Protein AF-A0A3A3GG31-F1 (afdb_monomer_lite)

Radius of gyration: 22.53 Å; chains: 1; bounding box: 42×27×55 Å

pLDDT: mean 73.6, std 10.37, range [42.0, 88.06]

Organism: NCBI:txid2320863

Structure (mmCIF, N/CA/C/O backbone):
data_AF-A0A3A3GG31-F1
#
_entry.id   AF-A0A3A3GG31-F1
#
loop_
_atom_site.group_PDB
_atom_site.id
_atom_site.type_symbol
_atom_site.label_atom_id
_atom_site.label_alt_id
_atom_site.label_comp_id
_atom_site.label_asym_id
_atom_site.label_entity_id
_atom_site.label_seq_id
_atom_site.pdbx_PDB_ins_code
_atom_site.Cartn_x
_atom_site.Cartn_y
_atom_site.Cartn_z
_atom_site.occupancy
_atom_site.B_iso_or_equiv
_atom_site.auth_seq_id
_atom_site.auth_comp_id
_atom_site.auth_asym_id
_atom_site.auth_atom_id
_atom_site.pdbx_PDB_model_num
ATOM 1 N N . MET A 1 1 ? -20.307 7.736 -11.991 1.00 42.00 1 MET A N 1
ATOM 2 C CA . MET A 1 1 ? -21.213 6.651 -11.559 1.00 42.00 1 MET A CA 1
ATOM 3 C C . MET A 1 1 ? -20.894 6.336 -10.112 1.00 42.00 1 MET A C 1
ATOM 5 O O . MET A 1 1 ? -19.719 6.286 -9.778 1.00 42.00 1 MET A O 1
ATOM 9 N N . THR A 1 2 ? -21.896 6.238 -9.244 1.00 53.25 2 THR A N 1
ATOM 10 C CA . THR A 1 2 ? -21.696 5.827 -7.847 1.00 53.25 2 THR A CA 1
ATOM 11 C C . THR A 1 2 ? -21.833 4.304 -7.768 1.00 53.25 2 THR A C 1
ATOM 13 O O . THR A 1 2 ? -22.630 3.744 -8.515 1.00 53.25 2 THR A O 1
ATOM 16 N N . PRO A 1 3 ? -21.085 3.599 -6.902 1.00 70.19 3 PRO A N 1
ATOM 17 C CA . PRO A 1 3 ? -21.003 2.134 -6.931 1.00 70.19 3 PRO A CA 1
ATOM 18 C C . PRO A 1 3 ? -22.264 1.419 -6.405 1.00 70.19 3 PRO A C 1
ATOM 20 O O . PRO A 1 3 ? -22.202 0.246 -6.062 1.00 70.19 3 PRO A O 1
ATOM 23 N N . LYS A 1 4 ? -23.421 2.095 -6.337 1.00 69.25 4 LYS A N 1
ATOM 24 C CA . LYS A 1 4 ? -24.677 1.498 -5.849 1.00 69.25 4 LYS A CA 1
ATOM 25 C C . LYS A 1 4 ? -25.252 0.432 -6.789 1.00 69.25 4 LYS A C 1
ATOM 27 O O . LYS A 1 4 ? -26.063 -0.369 -6.341 1.00 69.25 4 LYS A O 1
ATOM 32 N N . ASP A 1 5 ? -24.808 0.407 -8.044 1.00 74.25 5 ASP A N 1
ATOM 33 C CA . ASP A 1 5 ? -25.306 -0.510 -9.077 1.00 74.25 5 ASP A CA 1
ATOM 34 C C . ASP A 1 5 ? -24.387 -1.725 -9.309 1.00 74.25 5 ASP A C 1
ATOM 36 O O . ASP A 1 5 ? -24.599 -2.497 -10.242 1.00 74.25 5 ASP A O 1
ATOM 40 N N . VAL A 1 6 ? -23.342 -1.897 -8.492 1.00 65.06 6 VAL A N 1
ATOM 41 C CA . VAL A 1 6 ? -22.384 -3.004 -8.624 1.00 65.06 6 VAL A CA 1
ATOM 42 C C . VAL A 1 6 ? -22.736 -4.076 -7.596 1.00 65.06 6 VAL A C 1
ATOM 44 O O . VAL A 1 6 ? -22.732 -3.812 -6.394 1.00 65.06 6 VAL A O 1
ATOM 47 N N . SER A 1 7 ? -23.071 -5.285 -8.053 1.00 73.94 7 SER A N 1
ATOM 48 C CA . SER A 1 7 ? -23.354 -6.404 -7.150 1.00 73.94 7 SER A CA 1
ATOM 49 C C . SER A 1 7 ? -22.093 -6.792 -6.365 1.00 73.94 7 SER A C 1
ATOM 51 O O . SER A 1 7 ? -20.979 -6.605 -6.849 1.00 73.94 7 SER A O 1
ATOM 53 N N . ALA A 1 8 ? -22.238 -7.360 -5.162 1.00 68.06 8 ALA A N 1
ATOM 54 C CA . ALA A 1 8 ? -21.084 -7.789 -4.359 1.00 68.06 8 ALA A CA 1
ATOM 55 C C . ALA A 1 8 ? -20.182 -8.792 -5.109 1.00 68.06 8 ALA A C 1
ATOM 57 O O . ALA A 1 8 ? -18.963 -8.763 -4.954 1.00 68.06 8 ALA A O 1
ATOM 58 N N . GLY A 1 9 ? -20.778 -9.636 -5.961 1.00 66.12 9 GLY A N 1
ATOM 59 C CA . GLY A 1 9 ? -20.046 -10.553 -6.833 1.00 66.12 9 GLY A CA 1
ATOM 60 C C . GLY A 1 9 ? -19.265 -9.833 -7.935 1.00 66.12 9 GLY A C 1
ATOM 61 O O . GLY A 1 9 ? -18.103 -10.155 -8.160 1.00 66.12 9 GLY A O 1
ATOM 62 N N . ASP A 1 10 ? -19.856 -8.815 -8.566 1.00 63.00 10 ASP A N 1
ATOM 63 C CA . ASP A 1 10 ? -19.190 -8.016 -9.606 1.00 63.00 10 ASP A CA 1
ATOM 64 C C . ASP A 1 10 ? -18.127 -7.067 -9.038 1.00 63.00 10 ASP A C 1
ATOM 66 O O . ASP A 1 10 ? -17.147 -6.752 -9.714 1.00 63.00 10 ASP A O 1
ATOM 70 N N . ALA A 1 11 ? -18.311 -6.609 -7.798 1.00 61.69 11 ALA A N 1
ATOM 71 C CA . ALA A 1 11 ? -17.337 -5.800 -7.078 1.00 61.69 11 ALA A CA 1
ATOM 72 C C . ALA A 1 11 ? -16.092 -6.631 -6.739 1.00 61.69 11 ALA A C 1
ATOM 74 O O . ALA A 1 11 ? -14.981 -6.212 -7.049 1.00 61.69 11 ALA A O 1
ATOM 75 N N . ALA A 1 12 ? -16.280 -7.840 -6.197 1.00 60.28 12 ALA A N 1
ATOM 76 C CA . ALA A 1 12 ? -15.180 -8.750 -5.878 1.00 60.28 12 ALA A CA 1
ATOM 77 C C . ALA A 1 12 ? -14.467 -9.288 -7.133 1.00 60.28 12 ALA A C 1
ATOM 79 O O . ALA A 1 12 ? -13.2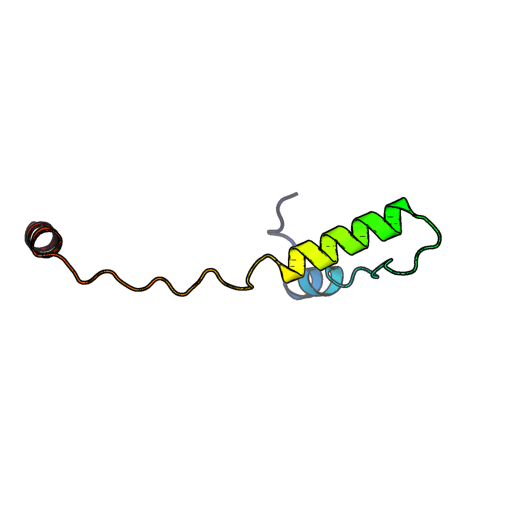53 -9.473 -7.124 1.00 60.28 12 ALA A O 1
ATOM 80 N N . ALA A 1 13 ? -15.192 -9.510 -8.236 1.00 57.03 13 ALA A N 1
ATOM 81 C CA . ALA A 1 13 ? -14.612 -10.019 -9.481 1.00 57.03 13 ALA A CA 1
ATOM 82 C C . ALA A 1 13 ? -13.710 -9.004 -10.210 1.00 57.03 13 ALA A C 1
ATOM 84 O O . ALA A 1 13 ? -12.882 -9.401 -11.029 1.00 57.03 13 ALA A O 1
ATOM 85 N N . ARG A 1 14 ? -13.858 -7.702 -9.932 1.00 55.00 14 ARG A N 1
ATOM 86 C CA . ARG A 1 14 ? -13.051 -6.631 -10.544 1.00 55.00 14 ARG A CA 1
ATOM 87 C C . ARG A 1 14 ? -11.775 -6.286 -9.783 1.00 55.00 14 ARG A C 1
ATOM 89 O O . ARG A 1 14 ? -10.957 -5.550 -10.322 1.00 55.00 14 ARG A O 1
ATOM 96 N N . ASP A 1 15 ? -11.604 -6.815 -8.578 1.00 56.75 15 ASP A N 1
ATOM 97 C CA . ASP A 1 15 ? -10.510 -6.429 -7.681 1.00 56.75 15 ASP A CA 1
ATOM 98 C C . ASP A 1 15 ? -9.207 -7.210 -7.929 1.00 56.75 15 ASP A C 1
ATOM 100 O O . ASP A 1 15 ? -8.180 -6.979 -7.299 1.00 56.75 15 ASP A O 1
ATOM 104 N N . VAL A 1 16 ? -9.213 -8.135 -8.893 1.00 62.12 16 VAL A N 1
ATOM 105 C CA . VAL A 1 16 ? -8.012 -8.870 -9.299 1.00 62.12 16 VAL A CA 1
ATOM 106 C C . VAL A 1 16 ? -7.336 -8.118 -10.446 1.00 62.12 16 VAL A C 1
ATOM 108 O O . VAL A 1 16 ? -7.457 -8.492 -11.613 1.00 62.12 16 VAL A O 1
ATOM 111 N N . ARG A 1 17 ? -6.637 -7.023 -10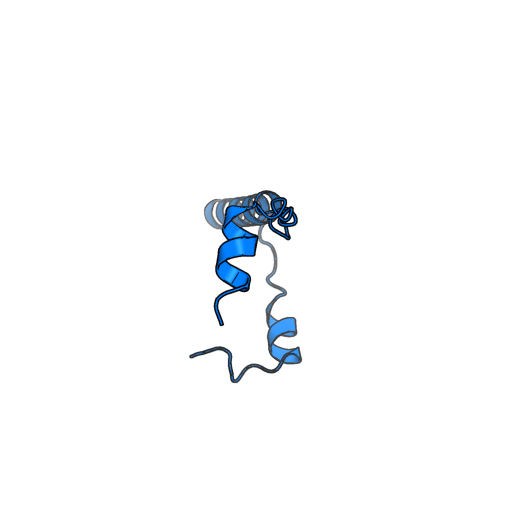.124 1.00 67.44 17 ARG A N 1
ATOM 112 C CA . ARG A 1 17 ? -5.696 -6.389 -11.063 1.00 67.44 17 ARG A CA 1
ATOM 113 C C . ARG A 1 17 ? -4.379 -7.170 -11.085 1.00 67.44 17 ARG A C 1
ATOM 115 O O . ARG A 1 17 ? -3.866 -7.567 -10.041 1.00 67.44 17 ARG A O 1
ATOM 122 N N . GLU A 1 18 ? -3.843 -7.431 -12.276 1.00 75.56 18 GLU A N 1
ATOM 123 C CA . GLU A 1 18 ? -2.522 -8.053 -12.419 1.00 75.56 18 GLU A CA 1
ATOM 124 C C . GLU A 1 18 ? -1.447 -7.089 -11.903 1.00 75.56 18 GLU A C 1
ATOM 126 O O . GLU A 1 18 ? -1.348 -5.964 -12.391 1.00 75.56 18 GLU A O 1
ATOM 131 N N . ARG A 1 19 ? -0.639 -7.536 -10.934 1.00 71.06 19 ARG A N 1
ATOM 132 C CA . ARG A 1 19 ? 0.443 -6.725 -10.366 1.00 71.06 19 ARG A CA 1
ATOM 133 C C . ARG A 1 19 ? 1.645 -6.676 -11.299 1.00 71.06 19 ARG A C 1
ATOM 135 O O . ARG A 1 19 ? 2.297 -7.697 -11.542 1.00 71.06 19 ARG A O 1
ATOM 142 N N . LYS A 1 20 ? 2.010 -5.482 -11.762 1.00 78.06 20 LYS A N 1
ATOM 143 C CA . LYS A 1 20 ? 3.084 -5.251 -12.745 1.00 78.06 20 LYS A CA 1
ATOM 144 C C . LYS A 1 20 ? 4.470 -5.047 -12.119 1.00 78.06 20 LYS A C 1
ATOM 146 O O . LYS A 1 20 ? 5.343 -4.404 -12.697 1.00 78.06 20 LYS A O 1
ATOM 151 N N . THR A 1 21 ? 4.748 -5.695 -10.987 1.00 70.25 21 THR A N 1
ATOM 152 C CA . THR A 1 21 ? 6.020 -5.569 -10.233 1.00 70.25 21 THR A CA 1
ATOM 153 C C . THR A 1 21 ? 7.275 -5.980 -11.023 1.00 70.25 21 THR A C 1
ATOM 155 O O . THR A 1 21 ? 8.407 -5.645 -10.652 1.00 70.25 21 THR A O 1
ATOM 158 N N . ARG A 1 22 ? 7.097 -6.722 -12.125 1.00 77.94 22 ARG A N 1
ATOM 159 C CA . ARG A 1 22 ? 8.151 -7.163 -13.053 1.00 77.94 22 ARG A CA 1
ATOM 160 C C . ARG A 1 22 ? 8.020 -6.564 -14.457 1.00 77.94 22 ARG A C 1
ATOM 162 O O . ARG A 1 22 ? 8.637 -7.097 -15.378 1.00 77.94 22 ARG A O 1
ATOM 169 N N . SER A 1 23 ? 7.239 -5.493 -14.633 1.00 79.00 23 SER A N 1
ATOM 170 C CA . SER A 1 23 ? 7.145 -4.817 -15.931 1.00 79.00 23 SER A CA 1
ATOM 171 C C . SER A 1 23 ? 8.531 -4.363 -16.404 1.00 79.00 23 SER A C 1
ATOM 173 O O . SER A 1 23 ? 9.403 -4.003 -15.605 1.00 79.00 23 SER A O 1
ATOM 175 N N . ALA A 1 24 ? 8.747 -4.437 -17.718 1.00 84.25 24 ALA A N 1
ATOM 176 C CA . ALA A 1 24 ? 9.939 -3.887 -18.360 1.00 84.25 24 ALA A CA 1
ATOM 177 C C . ALA A 1 24 ? 9.900 -2.350 -18.380 1.00 84.25 24 ALA A C 1
ATOM 179 O O . ALA A 1 24 ? 10.949 -1.709 -18.487 1.00 84.25 24 ALA A O 1
ATOM 180 N N . ASP A 1 25 ? 8.701 -1.776 -18.254 1.00 88.06 25 ASP A N 1
ATOM 181 C CA . ASP A 1 25 ? 8.495 -0.347 -18.105 1.00 88.06 25 ASP A CA 1
ATOM 182 C C . ASP A 1 25 ? 8.811 0.093 -16.669 1.00 88.06 25 ASP A C 1
ATOM 184 O O . ASP A 1 25 ? 8.320 -0.477 -15.690 1.00 88.06 25 ASP A O 1
ATOM 188 N N . LYS A 1 26 ? 9.683 1.097 -16.538 1.00 86.44 26 LYS A N 1
ATOM 189 C CA . LYS A 1 26 ? 10.124 1.581 -15.226 1.00 86.44 26 LYS A CA 1
ATOM 190 C C . LYS A 1 26 ? 9.026 2.330 -14.480 1.00 86.44 26 LYS A C 1
ATOM 192 O O . LYS A 1 26 ? 8.992 2.208 -13.262 1.00 86.44 26 LYS A O 1
ATOM 197 N N . ALA A 1 27 ? 8.172 3.072 -15.184 1.00 87.12 27 ALA A N 1
ATOM 198 C CA . ALA A 1 27 ? 7.112 3.850 -14.558 1.00 87.12 27 ALA A CA 1
ATOM 199 C C . ALA A 1 27 ? 6.036 2.916 -13.999 1.00 87.12 27 ALA A C 1
ATOM 201 O O . ALA A 1 27 ? 5.708 3.012 -12.823 1.00 87.12 27 ALA A O 1
ATOM 202 N N . GLU A 1 28 ? 5.597 1.923 -14.781 1.00 85.31 28 GLU A N 1
ATOM 203 C CA . GLU A 1 28 ? 4.622 0.929 -14.299 1.00 85.31 28 GLU A CA 1
ATOM 204 C C . GLU A 1 28 ? 5.148 0.134 -13.096 1.00 85.31 28 GLU A C 1
ATOM 206 O O . GLU A 1 28 ? 4.411 -0.180 -12.164 1.00 85.31 28 GLU A O 1
ATOM 211 N N . LYS A 1 29 ? 6.442 -0.201 -13.105 1.00 85.56 29 LYS A N 1
ATOM 212 C CA . LYS A 1 29 ? 7.073 -0.917 -11.997 1.00 85.56 29 LYS A CA 1
ATOM 213 C C . LYS A 1 29 ? 7.179 -0.058 -10.735 1.00 85.56 29 LYS A C 1
ATOM 215 O O . LYS A 1 29 ? 7.043 -0.590 -9.638 1.00 85.56 29 LYS A O 1
ATOM 220 N N . GLU A 1 30 ? 7.488 1.225 -10.884 1.00 86.81 30 GLU A N 1
ATOM 221 C CA . GLU A 1 30 ? 7.600 2.166 -9.768 1.00 86.81 30 GLU A CA 1
ATOM 222 C C . GLU A 1 30 ? 6.229 2.446 -9.145 1.00 86.81 30 GLU A C 1
ATOM 224 O O . GLU A 1 30 ? 6.102 2.381 -7.925 1.00 86.81 30 GLU A O 1
ATOM 229 N N . GLU A 1 31 ? 5.195 2.642 -9.966 1.00 87.62 31 GLU A N 1
ATOM 230 C CA . GLU A 1 31 ? 3.810 2.791 -9.503 1.00 87.62 31 GLU A CA 1
ATOM 231 C C . GLU A 1 31 ? 3.350 1.577 -8.684 1.00 87.62 31 GLU A C 1
ATOM 233 O O . GLU A 1 31 ? 2.859 1.732 -7.569 1.00 87.62 31 GLU A O 1
ATOM 238 N N . GLU A 1 32 ? 3.600 0.359 -9.170 1.00 86.25 32 GLU A N 1
ATOM 239 C CA . GLU A 1 32 ? 3.231 -0.862 -8.445 1.00 86.25 32 GLU A CA 1
ATOM 240 C C . GLU A 1 32 ? 3.994 -1.019 -7.115 1.00 86.25 32 GLU A C 1
ATOM 242 O O . GLU A 1 32 ? 3.445 -1.496 -6.125 1.00 86.25 32 GLU A O 1
ATOM 247 N N . GLN A 1 33 ? 5.262 -0.600 -7.059 1.00 86.88 33 GLN A N 1
ATOM 248 C CA . GLN A 1 33 ? 6.042 -0.626 -5.815 1.00 86.88 33 GLN A CA 1
ATOM 249 C C . GLN A 1 33 ? 5.526 0.372 -4.777 1.00 86.88 33 GLN A C 1
ATOM 251 O O . GLN A 1 33 ? 5.605 0.101 -3.577 1.00 86.88 33 GLN A O 1
ATOM 256 N N . ILE A 1 34 ? 5.026 1.523 -5.228 1.00 87.31 34 ILE A N 1
ATOM 257 C CA . ILE A 1 34 ? 4.412 2.526 -4.357 1.00 87.31 34 ILE A CA 1
ATOM 258 C C . ILE A 1 34 ? 3.100 1.982 -3.793 1.00 87.31 34 ILE A C 1
ATOM 260 O O . ILE A 1 34 ? 2.887 2.085 -2.586 1.00 87.31 34 ILE A O 1
ATOM 264 N N . ASP A 1 35 ? 2.272 1.353 -4.625 1.00 85.06 35 ASP A N 1
ATOM 265 C CA . ASP A 1 35 ? 1.023 0.721 -4.194 1.00 85.06 35 ASP A CA 1
ATOM 266 C C . ASP A 1 35 ? 1.278 -0.387 -3.152 1.00 85.06 35 ASP A C 1
ATOM 268 O O . ASP A 1 35 ? 0.686 -0.359 -2.072 1.00 85.06 35 ASP A O 1
ATOM 272 N N . ASP A 1 36 ? 2.234 -1.291 -3.403 1.00 82.75 36 ASP A N 1
ATOM 273 C CA . ASP A 1 36 ? 2.634 -2.332 -2.440 1.00 82.75 36 ASP A CA 1
ATOM 274 C C . ASP A 1 36 ? 3.116 -1.708 -1.106 1.00 82.75 36 ASP A C 1
ATOM 276 O O . ASP A 1 36 ? 2.796 -2.189 -0.016 1.00 82.75 36 ASP A O 1
ATOM 280 N N . ALA A 1 37 ? 3.895 -0.621 -1.159 1.00 85.19 37 ALA A N 1
ATOM 281 C CA . ALA A 1 37 ? 4.387 0.058 0.041 1.00 85.19 37 ALA A CA 1
ATOM 282 C C . ALA A 1 37 ? 3.264 0.758 0.823 1.00 85.19 37 ALA A C 1
ATOM 284 O O . ALA A 1 37 ? 3.285 0.781 2.056 1.00 85.19 37 ALA A O 1
ATOM 285 N N . VAL A 1 38 ? 2.276 1.312 0.124 1.00 82.94 38 VAL A N 1
ATOM 286 C CA . VAL A 1 38 ? 1.066 1.903 0.705 1.00 82.94 38 VAL A CA 1
ATOM 287 C C . VAL A 1 38 ? 0.276 0.823 1.443 1.00 82.94 38 VAL A C 1
ATOM 289 O O . VAL A 1 38 ? 0.025 0.966 2.639 1.00 82.94 38 VAL A O 1
ATOM 292 N N . GLU A 1 39 ? -0.011 -0.311 0.808 1.00 80.00 39 GLU A N 1
ATOM 293 C CA . GLU A 1 39 ? -0.740 -1.425 1.436 1.00 80.00 39 GLU A CA 1
ATOM 294 C C . GLU A 1 39 ? -0.067 -1.946 2.720 1.00 80.00 39 GLU A C 1
ATOM 296 O O . GLU A 1 39 ? -0.747 -2.342 3.665 1.00 80.00 39 GLU A O 1
ATOM 301 N N . LEU A 1 40 ? 1.268 -1.901 2.794 1.00 78.81 40 LEU A N 1
ATOM 302 C CA . LEU A 1 40 ? 2.035 -2.312 3.977 1.00 78.81 40 LEU A CA 1
ATOM 303 C C . LEU A 1 40 ? 2.112 -1.249 5.084 1.00 78.81 40 LEU A C 1
ATOM 305 O O . LEU A 1 40 ? 2.408 -1.587 6.233 1.00 78.81 40 LEU A O 1
ATOM 309 N N . THR A 1 41 ? 1.913 0.029 4.756 1.00 79.44 41 THR A N 1
ATOM 310 C CA . THR A 1 41 ? 2.101 1.159 5.687 1.00 79.44 41 THR A CA 1
ATOM 311 C C . THR A 1 41 ? 0.797 1.705 6.251 1.00 79.44 41 THR A C 1
ATOM 313 O O . THR A 1 41 ? 0.820 2.352 7.302 1.00 79.44 41 THR A O 1
ATOM 316 N N . PHE A 1 42 ? -0.338 1.397 5.626 1.00 71.81 42 PHE A N 1
ATOM 317 C CA . PHE A 1 42 ? -1.647 1.632 6.217 1.00 71.81 42 PHE A CA 1
ATOM 318 C C . PHE A 1 42 ? -2.067 0.400 7.028 1.00 71.81 42 PHE A C 1
ATOM 320 O O . PHE A 1 42 ? -2.282 -0.669 6.455 1.00 71.81 42 PHE A O 1
ATOM 327 N N . PRO A 1 43 ? -2.177 0.499 8.367 1.00 74.62 43 PRO A N 1
ATOM 328 C CA . PRO A 1 43 ? -2.653 -0.623 9.157 1.00 74.62 43 PRO A CA 1
ATOM 329 C C . PRO A 1 43 ? -4.071 -0.978 8.698 1.00 74.62 43 PRO A C 1
ATOM 331 O O . PRO A 1 43 ? -4.924 -0.102 8.571 1.0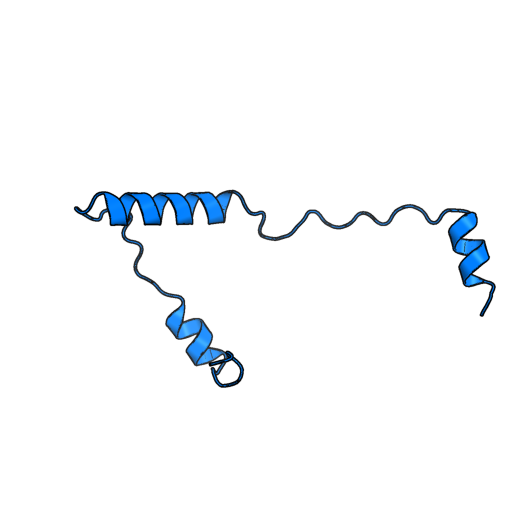0 74.62 43 PRO A O 1
ATOM 334 N N . ALA A 1 44 ? -4.341 -2.270 8.494 1.00 68.50 44 ALA A N 1
ATOM 335 C CA . ALA A 1 44 ? -5.662 -2.785 8.108 1.00 68.50 44 ALA A CA 1
ATOM 336 C C . ALA A 1 44 ? -6.796 -2.417 9.100 1.00 68.50 44 ALA A C 1
ATOM 338 O O . ALA A 1 44 ? -7.970 -2.675 8.844 1.00 68.50 44 ALA A O 1
ATOM 339 N N . SER A 1 45 ? -6.456 -1.800 10.230 1.00 65.00 45 SER A N 1
ATOM 340 C CA . SER A 1 45 ? -7.361 -1.145 11.162 1.00 65.00 45 SER A CA 1
ATOM 341 C C . SER A 1 45 ? -6.555 -0.124 11.958 1.00 65.00 45 SER A C 1
ATOM 343 O O . SER A 1 45 ? -5.513 -0.490 12.513 1.00 65.00 45 SER A O 1
ATOM 345 N N . ASP A 1 46 ? -7.040 1.112 12.076 1.00 75.56 46 ASP A N 1
ATOM 346 C CA . ASP A 1 46 ? -6.575 2.020 13.128 1.00 75.56 46 ASP A CA 1
ATOM 347 C C . ASP A 1 46 ? -6.479 1.258 14.467 1.00 75.56 46 ASP A C 1
ATOM 349 O O . ASP A 1 46 ? -7.283 0.347 14.715 1.00 75.56 46 ASP A O 1
ATOM 353 N N . PRO A 1 47 ? -5.505 1.572 15.342 1.00 76.88 47 PRO A N 1
ATOM 354 C CA . PRO A 1 47 ? -5.421 0.929 16.647 1.00 76.88 47 PRO A CA 1
ATOM 355 C C . PRO A 1 47 ? -6.773 1.011 17.363 1.00 76.88 47 PRO A C 1
ATOM 357 O O . PRO A 1 47 ? -7.442 2.046 17.318 1.00 76.88 47 PRO A O 1
ATOM 360 N N . ILE A 1 48 ? -7.171 -0.081 18.029 1.00 76.94 48 ILE A N 1
ATOM 361 C CA . ILE A 1 48 ? -8.435 -0.145 18.772 1.00 76.94 48 ILE A CA 1
ATOM 362 C C . ILE A 1 48 ? -8.510 1.074 19.692 1.00 76.94 48 ILE A C 1
ATOM 364 O O . ILE A 1 48 ? -7.626 1.287 20.526 1.00 76.94 48 ILE A O 1
ATOM 368 N N . ALA A 1 49 ? -9.564 1.875 19.532 1.00 80.44 49 ALA A N 1
ATOM 369 C CA . ALA A 1 49 ? -9.787 3.034 20.375 1.00 80.44 49 ALA A CA 1
ATOM 370 C C . ALA A 1 49 ? -9.925 2.568 21.828 1.00 80.44 49 ALA A C 1
ATOM 372 O O . ALA A 1 49 ? -10.911 1.933 22.201 1.00 80.44 49 ALA A O 1
ATOM 373 N N . ILE A 1 50 ? -8.923 2.874 22.651 1.00 82.56 50 ILE A N 1
ATOM 374 C CA . ILE A 1 50 ? -8.987 2.613 24.085 1.00 82.56 50 ILE A CA 1
ATOM 375 C C . ILE A 1 50 ? -9.974 3.634 24.666 1.00 82.56 50 ILE A C 1
ATOM 377 O O . ILE A 1 50 ? -9.704 4.839 24.578 1.00 82.56 50 ILE A O 1
ATOM 381 N N . PRO A 1 51 ? -11.117 3.206 25.236 1.00 80.81 51 PRO A N 1
ATOM 382 C CA . PRO A 1 51 ? -12.040 4.134 25.866 1.00 80.81 51 PRO A CA 1
ATOM 383 C C . PRO A 1 51 ? -11.305 4.854 26.996 1.00 80.81 51 PRO A C 1
ATOM 385 O O . PRO A 1 51 ? -10.693 4.228 27.864 1.00 80.81 51 PRO A O 1
ATOM 388 N N . LYS A 1 52 ? -11.335 6.190 26.972 1.00 82.06 52 LYS A N 1
ATOM 389 C CA . LYS A 1 52 ? -10.846 6.979 28.103 1.00 82.06 52 LYS A CA 1
ATOM 390 C C . LYS A 1 52 ? -11.726 6.649 29.312 1.00 82.06 52 LYS A C 1
ATOM 392 O O . LYS A 1 52 ? -12.943 6.555 29.137 1.00 82.06 52 LYS A O 1
ATOM 397 N N . PRO A 1 53 ? -11.151 6.478 30.516 1.00 79.69 53 PRO A N 1
ATOM 398 C CA . PRO A 1 53 ? -11.964 6.338 31.713 1.00 79.69 53 PRO A CA 1
ATOM 399 C C . PRO A 1 53 ? -12.869 7.564 31.820 1.00 79.69 53 PRO A C 1
ATOM 401 O O . PRO A 1 53 ? -12.393 8.695 31.687 1.00 79.69 53 PRO A O 1
ATOM 404 N N . GLU A 1 54 ? -14.167 7.329 32.010 1.00 76.94 54 GLU A N 1
ATOM 405 C CA . GLU A 1 54 ? -15.141 8.406 32.143 1.00 76.94 54 GLU A CA 1
ATOM 406 C C . GLU A 1 54 ? -14.712 9.337 33.269 1.00 76.94 54 GLU A C 1
ATOM 408 O O . GLU A 1 54 ? -14.514 8.918 34.417 1.00 76.94 54 GLU A O 1
ATOM 413 N N . THR A 1 55 ? -14.541 10.612 32.939 1.00 79.50 55 THR A N 1
ATOM 414 C CA . THR A 1 55 ? -14.206 11.598 33.953 1.00 79.50 55 THR A CA 1
ATOM 415 C C . THR A 1 55 ? -15.467 11.963 34.731 1.00 79.50 55 THR A C 1
ATOM 417 O O . THR A 1 55 ? -16.592 11.856 34.241 1.00 79.50 55 THR A O 1
ATOM 420 N N . GLU A 1 56 ? -15.307 12.458 35.957 1.00 72.62 56 GLU A N 1
ATOM 421 C CA . GLU A 1 56 ? -16.426 13.00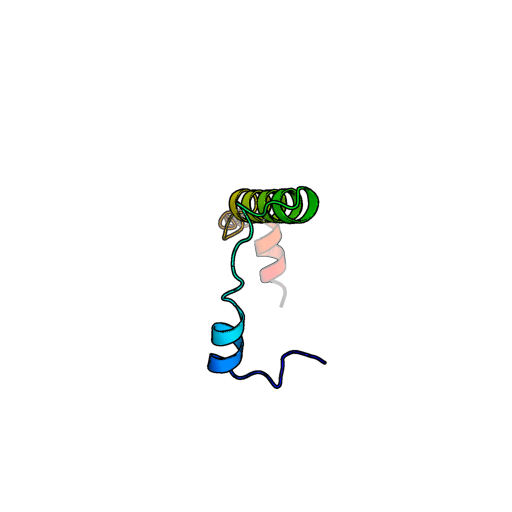0 36.742 1.00 72.62 56 GLU A CA 1
ATOM 422 C C . GLU A 1 56 ? -17.187 14.121 36.001 1.00 72.62 56 GLU A C 1
ATOM 424 O O . GLU A 1 56 ? -18.349 14.390 36.302 1.00 72.62 56 GLU A O 1
ATOM 429 N N . ALA A 1 57 ? -16.564 14.763 35.006 1.00 71.12 57 ALA A N 1
ATOM 430 C CA . ALA A 1 57 ? -17.220 15.736 34.139 1.00 71.12 57 ALA A CA 1
ATOM 431 C C . ALA A 1 57 ? -18.193 15.086 33.134 1.00 71.12 57 ALA A C 1
ATOM 433 O O . ALA A 1 57 ? -19.249 15.663 32.864 1.00 71.12 57 ALA A O 1
ATOM 434 N N . ASP A 1 58 ? -17.885 13.885 32.634 1.00 74.62 58 ASP A N 1
ATOM 435 C CA . ASP A 1 58 ? -18.730 13.139 31.690 1.00 74.62 58 ASP A CA 1
ATOM 436 C C . ASP A 1 58 ? -20.002 12.618 32.378 1.00 74.62 58 ASP A C 1
ATOM 438 O O . ASP A 1 58 ? -21.114 12.821 31.883 1.00 74.62 58 ASP A O 1
ATOM 442 N N . LYS A 1 59 ? -19.867 12.085 33.602 1.00 70.38 59 LYS A N 1
ATOM 443 C CA . LYS A 1 59 ? -21.002 11.631 34.433 1.00 70.38 59 LYS A CA 1
ATOM 444 C C . LYS A 1 59 ? -22.002 12.750 34.731 1.00 70.38 59 LYS A C 1
ATOM 446 O O . LYS A 1 59 ? -23.215 12.547 34.697 1.00 70.38 59 LYS A O 1
ATOM 451 N N . ARG A 1 60 ? -21.500 13.961 34.995 1.00 72.75 60 ARG A N 1
ATOM 452 C CA . ARG A 1 60 ? -22.329 15.147 35.279 1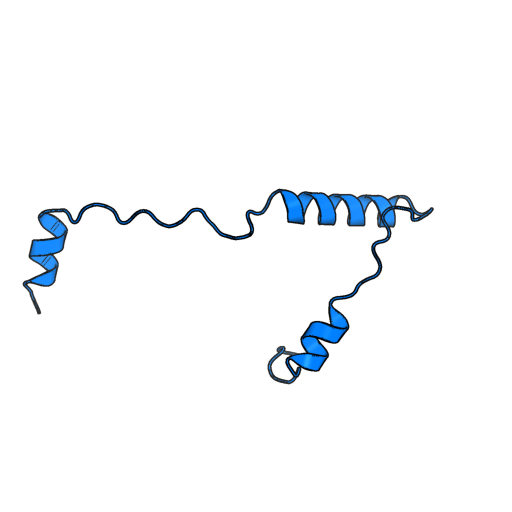.00 72.75 60 ARG A CA 1
ATOM 453 C C . ARG A 1 60 ? -23.101 15.644 34.058 1.00 72.75 60 ARG A C 1
ATOM 455 O O . ARG A 1 60 ? -24.136 16.282 34.237 1.00 72.75 60 ARG A O 1
ATOM 462 N N . LYS A 1 61 ? -22.626 15.371 32.835 1.00 67.81 61 LYS A N 1
ATOM 463 C CA . LYS A 1 61 ? -23.367 15.675 31.601 1.00 67.81 61 LYS A CA 1
ATOM 464 C C . LYS A 1 61 ? -24.442 14.635 31.288 1.00 67.81 61 LYS A C 1
ATOM 466 O O . LYS A 1 61 ? -25.510 15.026 30.835 1.00 67.81 61 LYS A O 1
ATOM 471 N N . ALA A 1 62 ? -24.192 13.354 31.562 1.00 67.12 62 ALA A N 1
ATOM 472 C CA . ALA A 1 62 ? -25.162 12.281 31.322 1.00 67.12 62 ALA A CA 1
ATOM 473 C C . ALA A 1 62 ? -26.391 12.344 32.255 1.00 67.12 62 ALA A C 1
ATOM 475 O O . ALA A 1 62 ? -27.478 11.937 31.867 1.00 67.12 62 ALA A O 1
ATOM 476 N N . GLY A 1 63 ? -26.247 12.907 33.461 1.00 63.81 63 GLY A N 1
ATOM 477 C CA . GLY A 1 63 ? -27.350 13.106 34.415 1.00 63.81 63 GLY A CA 1
ATOM 478 C C . GLY A 1 63 ? -28.260 14.312 34.137 1.00 63.81 63 GLY A C 1
ATOM 479 O O . GLY A 1 63 ? -29.035 14.697 35.011 1.00 63.81 63 GLY A O 1
ATOM 480 N N . ARG A 1 64 ? -28.138 14.954 32.969 1.00 59.53 64 ARG A N 1
ATOM 481 C CA . ARG A 1 64 ? -28.942 16.116 32.563 1.00 59.53 64 ARG A CA 1
ATOM 482 C C . ARG A 1 64 ? -29.644 15.814 31.230 1.00 59.53 6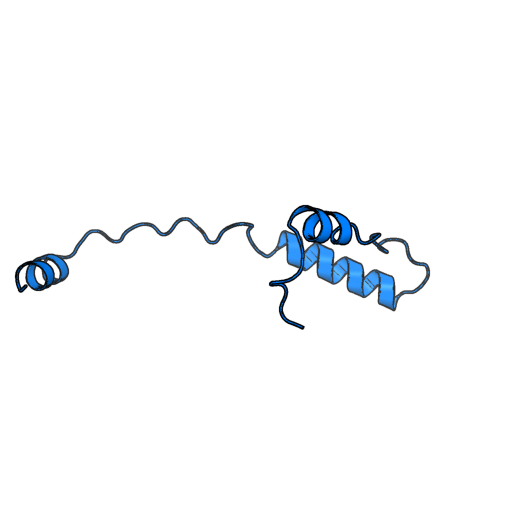4 ARG A C 1
ATOM 484 O O . ARG A 1 64 ? -29.296 16.386 30.201 1.00 59.53 64 ARG A O 1
ATOM 491 N N . ALA A 1 65 ? -30.595 14.885 31.262 1.00 50.06 65 ALA A N 1
ATOM 492 C CA . ALA A 1 65 ? -31.555 14.606 30.194 1.00 50.06 65 ALA A CA 1
ATOM 493 C C . ALA A 1 65 ? -32.961 14.546 30.796 1.00 50.06 65 ALA A C 1
ATOM 495 O O . ALA A 1 65 ? -33.078 14.000 31.917 1.00 50.06 65 ALA A O 1
#

Foldseek 3Di:
DDCPPADPVNVVVPPPDDQCCPPPDPVSNVVSVVVVVVVVPDPPDDPDPDDDPQDPVNVVVVVPD

Sequence (65 aa):
MTPKDVSAGDAAARDVRERKTRSADKAEKEEEQIDDAVELTFPASDPIAIPKPETEADKRKAGRA

Secondary structure (DSSP, 8-state):
--GGGS-HHHHHHT--PPP-TT-SSHHHHHHHHHHHHHHHHS-SS----PPPPPPHHHHHHHT--